Protein AF-A0A847Z6W8-F1 (afdb_monomer_lite)

pLDDT: mean 71.57, std 14.57, range [37.81, 92.75]

Structure (mmCIF, N/CA/C/O backbone):
data_AF-A0A847Z6W8-F1
#
_entry.id   AF-A0A847Z6W8-F1
#
loop_
_atom_site.group_PDB
_atom_site.id
_atom_site.type_symbol
_atom_site.label_atom_id
_atom_site.label_alt_id
_atom_site.label_comp_id
_atom_site.label_asym_id
_atom_site.label_entity_id
_atom_site.label_seq_id
_atom_site.pdbx_PDB_ins_code
_atom_site.Cartn_x
_atom_site.Cartn_y
_atom_site.Cartn_z
_atom_site.occupancy
_atom_site.B_iso_or_equiv
_atom_site.auth_seq_id
_atom_site.auth_comp_id
_atom_site.auth_asym_id
_atom_site.auth_atom_id
_atom_site.pdbx_PDB_model_num
ATOM 1 N N . MET A 1 1 ? -27.405 7.173 53.009 1.00 50.78 1 MET A N 1
ATOM 2 C CA . MET A 1 1 ? -27.674 7.879 51.729 1.00 50.78 1 MET A CA 1
ATOM 3 C C . MET A 1 1 ? -26.577 8.870 51.306 1.00 50.78 1 MET A C 1
ATOM 5 O O . MET A 1 1 ? -26.615 9.283 50.156 1.00 50.78 1 MET A O 1
ATOM 9 N N . HIS A 1 2 ? -25.614 9.258 52.159 1.00 55.72 2 HIS A N 1
ATOM 10 C CA . HIS A 1 2 ? -24.630 10.315 51.853 1.00 55.72 2 HIS A CA 1
ATOM 11 C C . HIS A 1 2 ? -23.379 9.862 51.063 1.00 55.72 2 HIS A C 1
ATOM 13 O O . HIS A 1 2 ? -22.825 10.676 50.332 1.00 55.72 2 HIS A O 1
ATOM 19 N N . ASP A 1 3 ? -22.980 8.585 51.106 1.00 64.94 3 ASP A N 1
ATOM 20 C CA . ASP A 1 3 ? -21.722 8.130 50.470 1.00 64.94 3 ASP A CA 1
ATOM 21 C C . ASP A 1 3 ? -21.818 7.880 48.961 1.00 64.94 3 ASP A C 1
ATOM 23 O O . ASP A 1 3 ? -20.883 8.157 48.213 1.00 64.94 3 ASP A O 1
ATOM 27 N N . ARG A 1 4 ? -22.987 7.449 48.469 1.00 61.91 4 ARG A N 1
ATOM 28 C CA . ARG A 1 4 ? -23.216 7.228 47.028 1.00 61.91 4 ARG A CA 1
ATOM 29 C C . ARG A 1 4 ? -23.147 8.534 46.220 1.00 61.91 4 ARG A C 1
ATOM 31 O O . ARG A 1 4 ? -22.748 8.502 45.066 1.00 61.91 4 ARG A O 1
ATOM 38 N N . LYS A 1 5 ? -23.480 9.671 46.848 1.00 62.28 5 LYS A N 1
ATOM 39 C CA . LYS A 1 5 ? -23.493 11.012 46.229 1.00 62.28 5 LYS A CA 1
ATOM 40 C C . LYS A 1 5 ? -22.083 11.600 46.088 1.00 62.28 5 LYS A C 1
ATOM 42 O O . LYS A 1 5 ? -21.789 12.298 45.124 1.00 62.28 5 LYS A O 1
ATOM 47 N N . LYS A 1 6 ? -21.198 11.299 47.045 1.00 58.34 6 LYS A N 1
ATOM 48 C CA . LYS A 1 6 ? -19.791 11.732 47.026 1.00 58.34 6 LYS A CA 1
ATOM 49 C C . LYS A 1 6 ? -18.989 10.977 45.962 1.00 58.34 6 LYS A C 1
ATOM 51 O O . LYS A 1 6 ? -18.191 11.589 45.258 1.00 58.34 6 LYS A O 1
ATOM 56 N N . LEU A 1 7 ? -19.276 9.683 45.784 1.00 67.44 7 LEU A N 1
ATOM 57 C CA . LEU A 1 7 ? -18.677 8.859 44.730 1.00 67.44 7 LEU A CA 1
ATOM 58 C C . LEU A 1 7 ? -19.049 9.371 43.327 1.00 67.44 7 LEU A C 1
ATOM 60 O O . LEU A 1 7 ? -18.179 9.517 42.474 1.00 67.44 7 LEU A O 1
ATOM 64 N N . THR A 1 8 ? -20.323 9.705 43.095 1.00 69.69 8 THR A N 1
ATOM 65 C CA . THR A 1 8 ? -20.781 10.214 41.791 1.00 69.69 8 THR A CA 1
ATOM 66 C C . THR A 1 8 ? -20.177 11.572 41.447 1.00 69.69 8 THR A C 1
ATOM 68 O O . THR A 1 8 ? -19.795 11.789 40.303 1.00 69.69 8 THR A O 1
ATOM 71 N N . ILE A 1 9 ? -20.024 12.468 42.428 1.00 76.44 9 ILE A N 1
ATOM 72 C CA . ILE A 1 9 ? -19.422 13.792 42.205 1.00 76.44 9 ILE A CA 1
ATOM 73 C C . ILE A 1 9 ? -17.933 13.661 41.865 1.00 76.44 9 ILE A C 1
ATOM 75 O O . ILE A 1 9 ? -17.476 14.317 40.936 1.00 76.44 9 ILE A O 1
ATOM 79 N N . SER A 1 10 ? -17.204 12.766 42.543 1.00 74.38 10 SER A N 1
ATOM 80 C CA . SER A 1 10 ? -15.778 12.529 42.276 1.00 74.38 10 SER A CA 1
ATOM 81 C C . SER A 1 10 ? -15.511 11.900 40.904 1.00 74.38 10 SER A C 1
ATOM 83 O O . SER A 1 10 ? -14.481 12.176 40.296 1.00 74.38 10 SER A O 1
ATOM 85 N N . ILE A 1 11 ? -16.417 11.051 40.410 1.00 77.12 11 ILE A N 1
ATOM 86 C CA . ILE A 1 11 ? -16.307 10.453 39.071 1.00 77.12 11 ILE A CA 1
ATOM 87 C C . ILE A 1 11 ? -16.576 11.511 37.995 1.00 77.12 11 ILE A C 1
ATOM 89 O O . ILE A 1 11 ? -15.855 11.571 37.004 1.00 77.12 11 ILE A O 1
ATOM 93 N N . ILE A 1 12 ? -17.569 12.382 38.206 1.00 79.12 12 ILE A N 1
ATOM 94 C CA . ILE A 1 12 ? -17.904 13.457 37.263 1.00 79.12 12 ILE A CA 1
ATOM 95 C C . ILE A 1 12 ? -16.764 14.474 37.171 1.00 79.12 12 ILE A C 1
ATOM 97 O O . ILE A 1 12 ? -16.387 14.852 36.064 1.00 79.12 12 ILE A O 1
ATOM 101 N N . THR A 1 13 ? -16.161 14.875 38.293 1.00 74.62 13 THR A N 1
ATOM 102 C CA . THR A 1 13 ? -15.002 15.778 38.263 1.00 74.62 13 THR A CA 1
ATOM 103 C C . THR A 1 13 ? -13.772 15.121 37.648 1.00 74.62 13 THR A C 1
ATOM 105 O O . THR A 1 13 ? -13.063 15.781 36.896 1.00 74.62 13 THR A O 1
ATOM 108 N N . PHE A 1 14 ? -13.542 13.827 37.875 1.00 75.69 14 PHE A N 1
ATOM 109 C CA . PHE A 1 14 ? -12.436 13.111 37.237 1.00 75.69 14 PHE A CA 1
ATOM 110 C C . PHE A 1 14 ? -12.616 12.997 35.716 1.00 75.69 14 PHE A C 1
ATOM 112 O O . PHE A 1 14 ? -11.677 13.271 34.977 1.00 75.69 14 PHE A O 1
ATOM 119 N N . ILE A 1 15 ? -13.825 12.679 35.238 1.00 75.38 15 ILE A N 1
ATOM 120 C CA . ILE A 1 15 ? -14.148 12.654 33.802 1.00 75.38 15 ILE A CA 1
ATOM 121 C C . ILE A 1 15 ? -13.971 14.047 33.191 1.00 75.38 15 ILE A C 1
ATOM 123 O O . ILE A 1 15 ? -13.372 14.156 32.128 1.00 75.38 15 ILE A O 1
ATOM 127 N N . PHE A 1 16 ? -14.425 15.104 33.872 1.00 70.25 16 PHE A N 1
ATOM 128 C CA . PHE A 1 16 ? -14.335 16.477 33.369 1.00 70.25 16 PHE A CA 1
ATOM 129 C C . PHE A 1 16 ? -12.882 16.970 33.271 1.00 70.25 16 PHE A C 1
ATOM 131 O O . PHE A 1 16 ? -12.485 17.553 32.262 1.00 70.25 16 PHE A O 1
ATOM 138 N N . VAL A 1 17 ? -12.059 16.675 34.284 1.00 71.12 17 VAL A N 1
ATOM 139 C CA . VAL A 1 17 ? -10.617 16.976 34.287 1.00 71.12 17 VAL A CA 1
ATOM 140 C C . VAL A 1 17 ? -9.886 16.143 33.232 1.00 71.12 17 VAL A C 1
ATOM 142 O O . VAL A 1 17 ? -9.033 16.672 32.525 1.00 71.12 17 VAL A O 1
ATOM 145 N N . PHE A 1 18 ? -10.266 14.875 33.055 1.00 66.00 18 PHE A N 1
ATOM 146 C CA . PHE A 1 18 ? -9.713 14.008 32.017 1.00 66.00 18 PHE A CA 1
ATOM 147 C C . PHE A 1 18 ? -10.044 14.532 30.614 1.00 66.00 18 PHE A C 1
ATOM 149 O O . PHE A 1 18 ? -9.147 14.659 29.789 1.00 66.00 18 PHE A O 1
ATOM 156 N N . THR A 1 19 ? -11.287 14.948 30.356 1.00 67.19 19 THR A N 1
ATOM 157 C CA . THR A 1 19 ? -11.674 15.560 29.073 1.00 67.19 19 THR A CA 1
ATOM 158 C C . THR A 1 19 ? -11.021 16.919 28.830 1.00 67.19 19 THR A C 1
ATOM 160 O O . THR A 1 19 ? -10.745 17.257 27.684 1.00 67.19 19 THR A O 1
ATOM 163 N N . PHE A 1 20 ? -10.745 17.695 29.882 1.00 64.44 20 PHE A N 1
ATOM 164 C CA . PHE A 1 20 ? -10.128 19.018 29.764 1.00 64.44 20 PHE A CA 1
ATOM 165 C C . PHE A 1 20 ? -8.615 18.938 29.510 1.00 64.44 20 PHE A C 1
ATOM 167 O O . PHE A 1 20 ? -8.091 19.683 28.689 1.00 64.44 20 PHE A O 1
ATOM 174 N N . VAL A 1 21 ? -7.919 17.993 30.152 1.00 62.03 21 VAL A N 1
ATOM 175 C CA . VAL A 1 21 ? -6.477 17.761 29.943 1.00 62.03 21 VAL A CA 1
ATOM 176 C C . VAL A 1 21 ? -6.201 17.081 28.595 1.00 62.03 21 VAL A C 1
ATOM 178 O O . VAL A 1 21 ? -5.175 17.354 27.981 1.00 62.03 21 VAL A O 1
ATOM 181 N N . PHE A 1 22 ? -7.120 16.245 28.099 1.00 58.34 22 PHE A N 1
ATOM 182 C CA . PHE A 1 22 ? -6.992 15.577 26.794 1.00 58.34 22 PHE A CA 1
ATOM 183 C C . PHE A 1 22 ? -7.613 16.358 25.619 1.00 58.34 22 PHE A C 1
ATOM 185 O O . PHE A 1 22 ? -7.493 15.939 24.471 1.00 58.34 22 PHE A O 1
ATOM 192 N N . GLY A 1 23 ? -8.290 17.479 25.887 1.00 55.72 23 GLY A N 1
ATOM 193 C CA . GLY A 1 23 ? -9.067 18.235 24.900 1.00 55.72 23 GLY A CA 1
ATOM 194 C C . GLY A 1 23 ? -8.261 19.131 23.951 1.00 55.72 23 GLY A C 1
ATOM 195 O O . GLY A 1 23 ? -8.844 19.680 23.021 1.00 55.72 23 GLY A O 1
ATOM 196 N N . THR A 1 24 ? -6.952 19.307 24.155 1.00 51.47 24 THR A N 1
ATOM 197 C CA . THR A 1 24 ? -6.154 20.331 23.445 1.00 51.47 24 THR A CA 1
ATOM 198 C C . THR A 1 24 ? -5.192 19.801 22.379 1.00 51.47 24 THR A C 1
ATOM 200 O O . THR A 1 24 ? -4.378 20.564 21.869 1.00 51.47 24 THR A O 1
ATOM 203 N N . VAL A 1 25 ? -5.307 18.534 21.969 1.00 54.22 25 VAL A N 1
ATOM 204 C CA . VAL A 1 25 ? -4.541 17.981 20.834 1.00 54.22 25 VAL A CA 1
ATOM 205 C C . VAL A 1 25 ? -5.419 17.096 19.947 1.00 54.22 25 VAL A C 1
ATOM 207 O O . VAL A 1 25 ? -5.223 15.889 19.843 1.00 54.22 25 VAL A O 1
ATOM 210 N N . PHE A 1 26 ? -6.402 17.706 19.284 1.00 51.78 26 PHE A N 1
ATOM 211 C CA . PHE A 1 26 ? -7.081 17.101 18.136 1.00 51.78 26 PHE A CA 1
ATOM 212 C C . PHE A 1 26 ? -6.707 17.885 16.883 1.00 51.78 26 PHE A C 1
ATOM 214 O O . PHE A 1 26 ? -7.378 18.837 16.492 1.00 51.78 26 PHE A O 1
ATOM 221 N N . ASP A 1 27 ? -5.593 17.489 16.277 1.00 47.59 27 ASP A N 1
ATOM 222 C CA . ASP A 1 27 ? -5.256 17.883 14.919 1.00 47.59 27 ASP A CA 1
ATOM 223 C C . ASP A 1 27 ? -6.244 17.171 13.980 1.00 47.59 27 ASP A C 1
ATOM 225 O O . ASP A 1 27 ? -6.172 15.960 13.756 1.00 47.59 27 ASP A O 1
ATOM 229 N N . VAL A 1 28 ? -7.264 17.902 13.519 1.00 45.44 28 VAL A N 1
ATOM 230 C CA . VAL A 1 28 ? -8.212 17.421 12.506 1.00 45.44 28 VAL A CA 1
ATOM 231 C C . VAL A 1 28 ? -7.501 17.459 11.155 1.00 45.44 28 VAL A C 1
ATOM 233 O O . VAL A 1 28 ? -7.740 18.327 10.325 1.00 45.44 28 VAL A O 1
ATOM 236 N N . ASN A 1 29 ? -6.632 16.482 1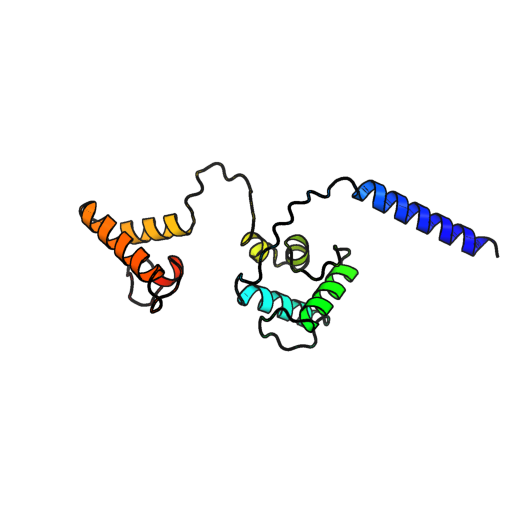0.925 1.00 45.34 29 ASN A N 1
ATOM 237 C CA . ASN A 1 29 ? -6.279 16.033 9.586 1.00 45.34 29 ASN A CA 1
ATOM 238 C C . ASN A 1 29 ? -7.047 14.737 9.327 1.00 45.34 29 ASN A C 1
ATOM 240 O O . ASN A 1 29 ? -6.529 13.623 9.393 1.00 45.34 29 ASN A O 1
ATOM 244 N N . ALA A 1 30 ? -8.349 14.898 9.085 1.00 46.00 30 ALA A N 1
ATOM 245 C CA . ALA A 1 30 ? -9.196 13.839 8.567 1.00 46.00 30 ALA A CA 1
ATOM 246 C C . ALA A 1 30 ? -8.857 13.612 7.087 1.00 46.00 30 ALA A C 1
ATOM 248 O O . ALA A 1 30 ? -9.635 13.955 6.199 1.00 46.00 30 ALA A O 1
ATOM 249 N N . GLU A 1 31 ? -7.703 12.999 6.821 1.00 37.81 31 GLU A N 1
ATOM 250 C CA . GLU A 1 31 ? -7.525 12.256 5.583 1.00 37.81 31 GLU A CA 1
ATOM 251 C C . GLU A 1 31 ? -8.400 11.010 5.715 1.00 37.81 31 GLU A C 1
ATOM 253 O O . GLU A 1 31 ? -8.049 9.994 6.319 1.00 37.81 31 GLU A O 1
ATOM 258 N N . THR A 1 32 ? -9.639 11.137 5.246 1.00 40.75 32 THR A N 1
ATOM 259 C CA . THR A 1 32 ? -10.521 10.001 5.025 1.00 40.75 32 THR A CA 1
ATOM 260 C C . THR A 1 32 ? -9.856 9.113 3.988 1.00 40.75 32 THR A C 1
ATOM 262 O O . THR A 1 32 ? -10.074 9.290 2.791 1.00 40.75 32 THR A O 1
ATOM 265 N N . VAL A 1 33 ? -9.020 8.179 4.441 1.00 38.28 33 VAL A N 1
ATOM 266 C CA . VAL A 1 33 ? -8.453 7.161 3.566 1.00 38.28 3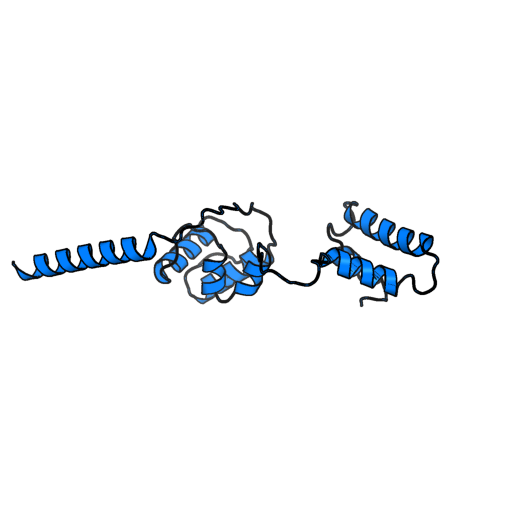3 VAL A CA 1
ATOM 267 C C . VAL A 1 33 ? -9.618 6.317 3.077 1.00 38.28 33 VAL A C 1
ATOM 269 O O . VAL A 1 33 ? -10.265 5.575 3.822 1.00 38.28 33 VAL A O 1
ATOM 272 N N . TYR A 1 34 ? -9.922 6.558 1.809 1.00 38.66 34 TYR A N 1
ATOM 273 C CA . TYR A 1 34 ? -10.903 5.862 1.016 1.00 38.66 34 TYR A CA 1
ATOM 274 C C . TYR A 1 34 ? -10.642 4.354 1.059 1.00 38.66 34 TYR A C 1
ATOM 276 O O . TYR A 1 34 ? -9.506 3.880 1.053 1.00 38.66 34 TYR A O 1
ATOM 284 N N . TYR A 1 35 ? -11.749 3.618 1.087 1.00 46.09 35 TYR A N 1
ATOM 285 C CA . TYR A 1 35 ? -11.876 2.210 0.730 1.00 46.09 35 TYR A CA 1
ATOM 286 C C . TYR A 1 35 ? -10.934 1.868 -0.445 1.00 46.09 35 TYR A C 1
ATOM 288 O O . TYR A 1 35 ? -11.224 2.251 -1.576 1.00 46.09 35 TYR A O 1
ATOM 296 N N . GLY A 1 36 ? -9.798 1.197 -0.208 1.00 52.47 36 GLY A N 1
ATOM 297 C CA . GLY A 1 36 ? -8.904 0.872 -1.331 1.00 52.47 36 GLY A CA 1
ATOM 298 C C . GLY A 1 36 ? -7.448 0.469 -1.080 1.00 52.47 36 GLY A C 1
ATOM 299 O O . GLY A 1 36 ? -6.784 0.149 -2.057 1.00 52.47 36 GLY A O 1
ATOM 300 N N . SER A 1 37 ? -6.933 0.424 0.154 1.00 41.50 37 SER A N 1
ATOM 301 C CA . SER A 1 37 ? -5.536 0.011 0.424 1.00 41.50 37 SER A CA 1
ATOM 302 C C . SER A 1 37 ? -5.466 -1.366 1.111 1.00 41.50 37 SER A C 1
ATOM 304 O O . SER A 1 37 ? -6.381 -1.737 1.847 1.00 41.50 37 SER A O 1
ATOM 306 N N . PRO A 1 38 ? -4.430 -2.175 0.824 1.00 48.31 38 PRO A N 1
ATOM 307 C CA . PRO A 1 38 ? -4.546 -3.537 0.300 1.00 48.31 38 PRO A CA 1
ATOM 308 C C . PRO A 1 38 ? -5.235 -4.529 1.241 1.00 48.31 38 PRO A C 1
ATOM 310 O O . PRO A 1 38 ? -5.041 -4.528 2.455 1.00 48.31 38 PRO A O 1
ATOM 313 N N . SER A 1 39 ? -5.991 -5.450 0.640 1.00 51.00 39 SER A N 1
ATOM 314 C CA . SER A 1 39 ? -6.745 -6.547 1.272 1.00 51.00 39 SER A CA 1
ATOM 315 C C . SER A 1 39 ? -5.956 -7.397 2.287 1.00 51.00 39 SER A C 1
ATOM 317 O O . SER A 1 39 ? -6.554 -8.132 3.073 1.00 51.00 39 SER A O 1
ATOM 319 N N . SER A 1 40 ? -4.626 -7.290 2.324 1.00 56.66 40 SER A N 1
ATOM 320 C CA . SER A 1 40 ? -3.754 -7.892 3.334 1.00 56.66 40 SER A CA 1
ATOM 321 C C . SER A 1 40 ? -3.868 -7.224 4.710 1.00 56.66 40 SER A C 1
ATOM 323 O O . SER A 1 40 ? -3.879 -7.933 5.718 1.00 56.66 40 SER A O 1
ATOM 325 N N . SER A 1 41 ? -4.006 -5.898 4.785 1.00 64.38 41 SER A N 1
ATOM 326 C CA . SER A 1 41 ? -4.079 -5.165 6.056 1.00 64.38 41 SER A CA 1
ATOM 327 C C . SER A 1 41 ? -5.369 -5.480 6.809 1.00 64.38 41 SER A C 1
ATOM 329 O O . SER A 1 41 ? -5.338 -5.796 8.000 1.00 64.38 41 SER A O 1
ATOM 331 N N . VAL A 1 42 ? -6.506 -5.501 6.103 1.00 74.00 42 VAL A N 1
ATOM 332 C CA . VAL A 1 42 ? -7.809 -5.852 6.696 1.00 74.00 42 VAL A CA 1
ATOM 333 C C . VAL A 1 42 ? -7.823 -7.305 7.171 1.00 74.00 42 VAL A C 1
ATOM 335 O O . VAL A 1 42 ? -8.304 -7.578 8.270 1.00 74.00 42 VAL A O 1
ATOM 338 N N . LYS A 1 43 ? -7.230 -8.235 6.407 1.00 74.06 43 LYS A N 1
ATOM 339 C CA . LYS A 1 43 ? -7.094 -9.639 6.834 1.00 74.06 43 LYS A CA 1
ATOM 340 C C . LYS A 1 43 ? -6.288 -9.766 8.122 1.00 74.06 43 LYS A C 1
ATOM 342 O O . LYS A 1 43 ? -6.694 -10.497 9.020 1.00 74.06 43 LYS A O 1
ATOM 347 N N . GLN A 1 44 ? -5.181 -9.037 8.246 1.00 73.31 44 GLN A N 1
ATOM 348 C CA . GLN A 1 44 ? -4.356 -9.064 9.457 1.00 73.31 44 GLN A CA 1
ATOM 349 C C . GLN A 1 44 ? -5.100 -8.509 10.672 1.00 73.31 44 GLN A C 1
ATOM 351 O O . GLN A 1 44 ? -5.066 -9.116 11.744 1.00 73.31 44 GLN A O 1
ATOM 356 N N . VAL A 1 45 ? -5.838 -7.412 10.496 1.00 76.00 45 VAL A N 1
ATOM 357 C CA . VAL A 1 45 ? -6.705 -6.854 11.540 1.00 76.00 45 VAL A CA 1
ATOM 358 C C . VAL A 1 45 ? -7.779 -7.859 11.959 1.00 76.00 45 VAL A C 1
ATOM 360 O O . VAL A 1 45 ? -7.912 -8.163 13.143 1.00 76.00 45 VAL A O 1
ATOM 363 N N . GLN A 1 46 ? -8.520 -8.420 11.003 1.00 83.38 46 GLN A N 1
ATOM 364 C CA . GLN A 1 46 ? -9.564 -9.412 11.269 1.00 83.38 46 GLN A CA 1
ATOM 365 C C . GLN A 1 46 ? -9.003 -10.656 11.974 1.00 83.38 46 GLN A C 1
ATOM 367 O O . GLN A 1 46 ? -9.610 -11.140 12.931 1.00 83.38 46 GLN A O 1
ATOM 372 N N . GLN A 1 47 ? -7.836 -11.151 11.552 1.00 82.06 47 GLN A N 1
ATOM 373 C CA . GLN A 1 47 ? -7.161 -12.285 12.185 1.00 82.06 47 GLN A CA 1
ATOM 374 C C . GLN A 1 47 ? -6.794 -11.975 13.640 1.00 82.06 47 GLN A C 1
ATOM 376 O O . GLN A 1 47 ? -6.997 -12.804 14.527 1.00 82.06 47 GLN A O 1
ATOM 381 N N . LYS A 1 48 ? -6.296 -10.768 13.909 1.00 80.94 48 LYS A N 1
ATOM 382 C CA . LYS A 1 48 ? -5.885 -10.357 15.254 1.00 80.94 48 LYS A CA 1
ATOM 383 C C . LYS A 1 48 ? -7.081 -10.144 16.180 1.00 80.94 48 LYS A C 1
ATOM 385 O O . LYS A 1 48 ? -7.097 -10.657 17.296 1.00 80.94 48 LYS A O 1
ATOM 390 N N . LEU A 1 49 ? -8.136 -9.505 15.675 1.00 81.88 49 LEU A N 1
ATOM 391 C CA . LEU A 1 49 ? -9.413 -9.377 16.378 1.00 81.88 49 LEU A CA 1
ATOM 392 C C . LEU A 1 49 ? -10.050 -10.742 16.664 1.00 81.88 49 LEU A C 1
ATOM 394 O O . LEU A 1 49 ? -10.670 -10.911 17.713 1.00 81.88 49 LEU A O 1
ATOM 398 N N . LYS A 1 50 ? -9.882 -11.720 15.768 1.00 83.44 50 LYS A N 1
ATOM 399 C CA . LYS A 1 50 ? -10.349 -13.096 15.972 1.00 83.44 50 LYS A CA 1
ATOM 400 C C . LYS A 1 50 ? -9.558 -13.805 17.066 1.00 83.44 50 LYS A C 1
ATOM 402 O O . LYS A 1 50 ? -10.165 -14.384 17.960 1.00 83.44 50 LYS A O 1
ATOM 407 N N . ASN A 1 51 ? -8.230 -13.689 17.050 1.00 82.94 51 ASN A N 1
ATOM 408 C CA . ASN A 1 51 ? -7.362 -14.264 18.083 1.00 82.94 51 ASN A CA 1
ATOM 409 C C . ASN A 1 51 ? -7.668 -13.708 19.482 1.00 82.94 51 ASN A C 1
ATOM 411 O O . ASN A 1 51 ? -7.539 -14.420 20.472 1.00 82.94 51 ASN A O 1
ATOM 415 N N . TRP A 1 52 ? -8.101 -12.450 19.572 1.00 80.12 52 TRP A N 1
ATOM 416 C CA . TRP A 1 52 ? -8.510 -11.832 20.835 1.00 80.12 52 TRP A CA 1
ATOM 417 C C . TRP A 1 52 ? -9.992 -12.002 21.181 1.00 80.12 52 TRP A C 1
ATOM 419 O O . TRP A 1 52 ? -10.449 -11.468 22.190 1.00 80.12 52 TRP A O 1
ATOM 429 N N . GLY A 1 53 ? -10.749 -12.727 20.357 1.00 81.19 53 GLY A N 1
ATOM 430 C CA . GLY A 1 53 ? -12.155 -13.035 20.612 1.00 81.19 53 GLY A CA 1
ATOM 431 C C . GLY A 1 53 ? -13.143 -11.901 20.319 1.00 81.19 53 GLY A C 1
ATOM 432 O O . GLY A 1 53 ? -14.317 -12.037 20.649 1.00 81.19 53 GLY A O 1
ATOM 433 N N . TYR A 1 54 ? -12.723 -10.801 19.684 1.00 78.81 54 TYR A N 1
ATOM 434 C CA . TYR A 1 54 ? -13.634 -9.720 19.270 1.00 78.81 54 TYR A CA 1
ATOM 435 C C . TYR A 1 54 ? -14.342 -10.008 17.946 1.00 78.81 54 TYR A C 1
ATOM 437 O O . TYR A 1 54 ? -15.422 -9.472 17.701 1.00 78.81 54 TYR A O 1
ATOM 445 N N . TYR A 1 55 ? -13.742 -10.828 17.078 1.00 81.00 55 TYR A N 1
ATOM 446 C CA . TYR A 1 55 ? -14.268 -11.114 15.746 1.00 81.00 55 TYR A CA 1
ATOM 447 C C . TYR A 1 55 ? -14.658 -12.586 15.593 1.00 81.00 55 TYR A C 1
ATOM 449 O O . TYR A 1 55 ? -13.825 -13.480 15.703 1.00 81.00 55 TYR A O 1
ATOM 457 N N . THR A 1 56 ? -15.933 -12.834 15.293 1.00 80.06 56 THR A N 1
ATOM 458 C CA . THR A 1 56 ? -16.499 -14.181 15.083 1.00 80.06 56 THR A CA 1
ATOM 459 C C . THR A 1 56 ? -16.740 -14.511 13.608 1.00 80.06 56 THR A C 1
ATOM 461 O O . THR A 1 56 ? -17.230 -15.590 13.286 1.00 80.06 56 THR A O 1
ATOM 464 N N . GLY A 1 57 ? -16.413 -13.588 12.699 1.00 77.00 57 GLY A N 1
ATOM 465 C CA . GLY A 1 57 ? -16.596 -13.765 11.262 1.00 77.00 57 GLY A CA 1
ATOM 466 C C . GLY A 1 57 ? -15.449 -14.505 10.565 1.00 77.00 57 GLY A C 1
ATOM 467 O O . GLY A 1 57 ? -14.456 -14.930 11.173 1.00 77.00 57 GLY A O 1
ATOM 468 N N . ASN A 1 58 ? -15.589 -14.632 9.247 1.00 77.06 58 ASN A N 1
ATOM 469 C CA . ASN A 1 58 ? -14.532 -15.134 8.376 1.00 77.06 58 ASN A CA 1
ATOM 470 C C . ASN A 1 58 ? -13.521 -14.017 8.096 1.00 77.06 58 ASN A C 1
ATOM 472 O O . ASN A 1 58 ? -13.893 -12.851 7.985 1.00 77.06 58 ASN A O 1
ATOM 476 N N . VAL A 1 59 ? -12.239 -14.377 8.014 1.00 76.88 59 VAL A N 1
ATOM 477 C CA . VAL A 1 59 ? -11.151 -13.455 7.659 1.00 76.88 59 VAL A CA 1
ATOM 478 C C . VAL A 1 59 ? -11.086 -13.389 6.135 1.00 76.88 59 VAL A C 1
ATOM 480 O O . VAL A 1 59 ? -10.316 -14.098 5.492 1.00 76.88 59 VAL A O 1
ATOM 483 N N . ASP A 1 60 ? -11.991 -12.617 5.550 1.00 70.69 60 ASP A N 1
ATOM 484 C CA . ASP A 1 60 ? -12.147 -12.451 4.103 1.00 70.69 60 ASP A CA 1
ATOM 485 C C . ASP A 1 60 ? -11.368 -11.241 3.561 1.00 70.69 60 ASP A C 1
ATOM 487 O O . ASP A 1 60 ? -11.101 -11.158 2.362 1.00 70.69 60 ASP A O 1
ATOM 491 N N . GLY A 1 61 ? -10.921 -10.341 4.442 1.00 69.19 61 GLY A N 1
ATOM 492 C CA . GLY A 1 61 ? -10.300 -9.072 4.071 1.00 69.19 61 GLY A CA 1
ATOM 493 C C . GLY A 1 61 ? -11.297 -7.991 3.676 1.00 69.19 61 GLY A C 1
ATOM 494 O O . GLY A 1 61 ? -10.875 -6.957 3.163 1.00 69.19 61 GLY A O 1
ATOM 495 N N . SER A 1 62 ? -12.591 -8.213 3.910 1.00 72.06 62 SER A N 1
ATOM 496 C CA . SER A 1 62 ? -13.652 -7.246 3.653 1.00 72.06 62 SER A CA 1
ATOM 497 C C . SER A 1 62 ? -14.040 -6.522 4.937 1.00 72.06 62 SER A C 1
ATOM 499 O O . SER A 1 62 ? -14.369 -7.135 5.955 1.00 72.06 62 SER A O 1
ATOM 501 N N . PHE A 1 63 ? -14.023 -5.191 4.908 1.00 70.25 63 PHE A N 1
ATOM 502 C CA . PHE A 1 63 ? -14.398 -4.390 6.069 1.00 70.25 63 PHE A CA 1
ATOM 503 C C . PHE A 1 63 ? -15.925 -4.247 6.171 1.00 70.25 63 PHE A C 1
ATOM 505 O O . PHE A 1 63 ? -16.504 -3.219 5.825 1.00 70.25 63 PHE A O 1
ATOM 512 N N . GLY A 1 64 ? -16.590 -5.311 6.624 1.00 76.75 64 GLY A N 1
ATOM 513 C CA . GLY A 1 64 ? -18.039 -5.330 6.839 1.00 76.75 64 GLY A CA 1
ATOM 514 C C . GLY A 1 64 ? -18.465 -4.913 8.252 1.00 76.75 64 GLY A C 1
ATOM 515 O O . GLY A 1 64 ? -17.647 -4.770 9.161 1.00 76.75 64 GLY A O 1
ATOM 516 N N . VAL A 1 65 ? -19.783 -4.842 8.477 1.00 80.12 65 VAL A N 1
ATOM 517 C CA . VAL A 1 65 ? -20.409 -4.473 9.770 1.00 80.12 65 VAL A CA 1
ATOM 518 C C . VAL A 1 65 ? -19.898 -5.324 10.942 1.00 80.12 65 VAL A C 1
ATOM 520 O O . VAL A 1 65 ? -19.728 -4.840 12.061 1.00 80.12 65 VAL A O 1
ATOM 523 N N . LYS A 1 66 ? -19.614 -6.612 10.702 1.00 78.38 66 LYS A N 1
ATOM 524 C CA . LYS A 1 66 ? -19.058 -7.515 11.725 1.00 78.38 66 LYS A CA 1
ATOM 525 C C . LYS A 1 66 ? -17.634 -7.119 12.128 1.00 78.38 66 LYS A C 1
ATOM 527 O O . LYS A 1 66 ? -17.301 -7.185 13.309 1.00 78.38 66 LYS A O 1
ATOM 532 N N . THR A 1 67 ? -16.805 -6.721 11.163 1.00 80.25 67 THR A N 1
ATOM 533 C CA . THR A 1 67 ? -15.427 -6.274 11.402 1.00 80.25 67 THR A CA 1
ATOM 534 C C . THR A 1 67 ? -15.429 -4.919 12.089 1.00 80.25 67 THR A C 1
ATOM 536 O O . THR A 1 67 ? -14.754 -4.763 13.100 1.00 80.25 67 THR A O 1
ATOM 539 N N . GLU A 1 68 ? -16.267 -3.988 11.635 1.00 80.31 68 GLU A N 1
ATOM 540 C CA . GLU A 1 68 ? -16.445 -2.685 12.279 1.00 80.31 68 GLU A CA 1
ATOM 541 C C . GLU A 1 68 ? -16.854 -2.833 13.753 1.00 80.31 68 GLU A C 1
ATOM 543 O O . GLU A 1 68 ? -16.240 -2.233 14.633 1.00 80.31 68 GLU A O 1
ATOM 548 N N . LYS A 1 69 ? -17.840 -3.688 14.059 1.00 83.25 69 LYS A N 1
ATOM 549 C CA . LYS A 1 69 ? -18.270 -3.939 15.444 1.00 83.25 69 LYS A CA 1
ATOM 550 C C . LYS A 1 69 ? -17.135 -4.500 16.308 1.00 83.25 69 LYS A C 1
ATOM 552 O O . LYS A 1 69 ? -16.996 -4.102 17.464 1.00 83.25 69 LYS A O 1
ATOM 557 N N . ALA A 1 70 ? -16.318 -5.395 15.752 1.00 81.75 70 ALA A N 1
ATOM 558 C CA . ALA A 1 70 ? -15.151 -5.944 16.437 1.00 81.75 70 ALA A CA 1
ATOM 559 C C . ALA A 1 70 ? -14.074 -4.873 16.686 1.00 81.75 70 ALA A C 1
ATOM 561 O O . ALA A 1 70 ? -13.513 -4.815 17.779 1.00 81.75 70 ALA A O 1
ATOM 562 N N . VAL A 1 71 ? -13.836 -3.990 15.711 1.00 81.25 71 VAL A N 1
ATOM 563 C CA . VAL A 1 71 ? -12.912 -2.852 15.839 1.00 81.25 71 VAL A CA 1
ATOM 564 C C . VAL A 1 71 ? -13.405 -1.875 16.901 1.00 81.25 71 VAL A C 1
ATOM 566 O O . VAL A 1 71 ? -12.633 -1.512 17.780 1.00 81.25 71 VAL A O 1
ATOM 569 N N . ARG A 1 72 ? -14.696 -1.525 16.907 1.00 80.25 72 ARG A N 1
ATOM 570 C CA . ARG A 1 72 ? -15.296 -0.665 17.941 1.00 80.25 72 ARG A CA 1
ATOM 571 C C . ARG A 1 72 ? -15.157 -1.266 19.338 1.00 80.25 72 ARG A C 1
ATOM 573 O O . ARG A 1 72 ? -14.819 -0.556 20.279 1.00 80.25 72 ARG A O 1
ATOM 580 N N . ALA A 1 73 ? -15.388 -2.572 19.483 1.00 80.88 73 ALA A N 1
ATOM 581 C CA . ALA A 1 73 ? -15.216 -3.264 20.760 1.00 80.88 73 ALA A CA 1
ATOM 582 C C . ALA A 1 73 ? -13.751 -3.253 21.226 1.00 80.88 73 ALA A C 1
ATOM 584 O O . ALA A 1 73 ? -13.475 -3.018 22.404 1.00 80.88 73 ALA A O 1
ATOM 585 N N . PHE A 1 74 ? -12.813 -3.457 20.299 1.00 81.50 74 PHE A N 1
ATOM 586 C CA . PHE A 1 74 ? -11.385 -3.342 20.573 1.00 81.50 74 PHE A CA 1
ATOM 587 C C . PHE A 1 74 ? -11.006 -1.915 20.988 1.00 81.50 74 PHE A C 1
ATOM 589 O O . PHE A 1 74 ? -10.356 -1.735 22.017 1.00 81.50 74 PHE A O 1
ATOM 596 N N . GLN A 1 75 ? -11.452 -0.904 20.243 1.00 82.94 75 GLN A N 1
ATOM 597 C CA . GLN A 1 75 ? -11.197 0.505 20.540 1.00 82.94 75 GLN A CA 1
ATOM 598 C C . GLN A 1 75 ? -11.736 0.894 21.918 1.00 82.94 75 GLN A C 1
ATOM 600 O O . GLN A 1 75 ? -10.993 1.435 22.732 1.00 82.94 75 GLN A O 1
ATOM 605 N N . ALA A 1 76 ? -12.983 0.521 22.224 1.00 80.06 76 ALA A N 1
ATOM 606 C CA . ALA A 1 76 ? -13.619 0.812 23.506 1.00 80.06 76 ALA A CA 1
ATOM 607 C C . ALA A 1 76 ? -12.867 0.190 24.691 1.00 80.06 76 ALA A C 1
ATOM 609 O O . ALA A 1 76 ? -12.738 0.816 25.741 1.00 80.06 76 ALA A O 1
ATOM 610 N N . LYS A 1 77 ? -12.339 -1.030 24.531 1.00 77.25 77 LYS A N 1
ATOM 611 C CA . LYS A 1 77 ? -11.604 -1.710 25.605 1.00 77.25 77 LYS A CA 1
ATOM 612 C C . LYS A 1 77 ? -10.181 -1.180 25.794 1.00 77.25 77 LYS A C 1
ATOM 614 O O . LYS A 1 77 ? -9.670 -1.222 26.907 1.00 77.25 77 LYS A O 1
ATOM 619 N N . ASN A 1 78 ? -9.550 -0.695 24.727 1.00 73.19 78 ASN A N 1
ATOM 620 C CA . ASN A 1 78 ? -8.184 -0.163 24.767 1.00 73.19 78 ASN A CA 1
ATOM 621 C C . ASN A 1 78 ? -8.137 1.360 24.984 1.00 73.19 78 ASN A C 1
ATOM 623 O O . ASN A 1 78 ? -7.066 1.949 24.886 1.00 73.19 78 ASN A O 1
ATOM 627 N N . GLY A 1 79 ? -9.275 2.002 25.277 1.00 73.44 79 GLY A N 1
ATOM 628 C CA . GLY A 1 79 ? -9.340 3.444 25.534 1.00 73.44 79 GLY A CA 1
ATOM 629 C C . GLY A 1 79 ? -9.054 4.309 24.303 1.00 73.44 79 GLY A C 1
ATOM 630 O O . GLY A 1 79 ? -8.589 5.436 24.445 1.00 73.44 79 GLY A O 1
ATOM 631 N N . LEU A 1 80 ? -9.304 3.782 23.102 1.00 76.31 80 LEU A N 1
ATOM 632 C CA . LEU A 1 80 ? -9.123 4.485 21.831 1.00 76.31 80 LEU A CA 1
ATOM 633 C C . LEU A 1 80 ? -10.427 5.161 21.389 1.00 76.31 80 LEU A C 1
ATOM 635 O O . LEU A 1 80 ? -11.517 4.795 21.834 1.00 76.31 80 LEU A O 1
ATOM 639 N N . ALA A 1 81 ? -10.325 6.105 20.451 1.00 71.44 81 ALA A N 1
ATOM 640 C CA . ALA A 1 81 ? -11.491 6.688 19.793 1.00 71.44 81 ALA A CA 1
ATOM 641 C C . ALA A 1 81 ? -12.326 5.586 19.109 1.00 71.44 81 ALA A C 1
ATOM 643 O O . ALA A 1 81 ? -11.827 4.851 18.261 1.00 71.44 81 ALA A O 1
ATOM 644 N N . VAL A 1 82 ? -13.601 5.456 19.496 1.00 76.00 82 VAL A N 1
ATOM 645 C CA . VAL A 1 82 ? -14.512 4.395 19.019 1.00 76.00 82 VAL A CA 1
ATOM 646 C C . VAL A 1 82 ? -15.185 4.815 17.709 1.00 76.00 82 VAL A C 1
ATOM 648 O O . VAL A 1 82 ? -16.407 4.962 17.618 1.00 76.00 82 VAL A O 1
ATOM 651 N N . ASP A 1 83 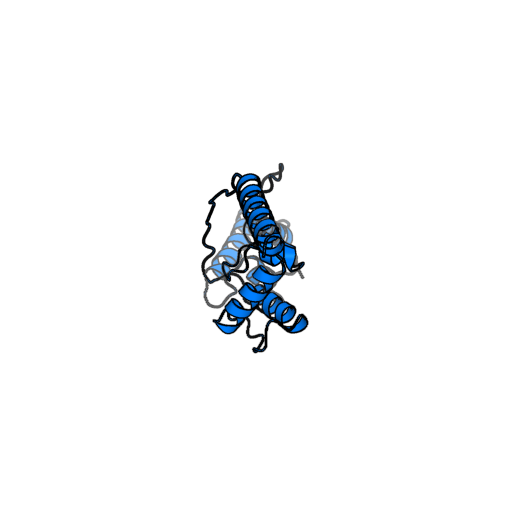? -14.379 5.051 16.683 1.00 69.50 83 ASP A N 1
ATOM 652 C CA . ASP A 1 83 ? -14.841 5.463 15.355 1.00 69.50 83 ASP A CA 1
ATOM 653 C C . ASP A 1 83 ? -15.173 4.271 14.438 1.00 69.50 83 ASP A C 1
ATOM 655 O O . ASP A 1 83 ? -15.837 4.447 13.415 1.00 69.50 83 ASP A O 1
ATOM 659 N N . GLY A 1 84 ? -14.769 3.055 14.824 1.00 66.31 84 GLY A N 1
ATOM 660 C CA . GLY A 1 84 ? -14.926 1.841 14.027 1.00 66.31 84 GLY A CA 1
ATOM 661 C C . GLY A 1 84 ? -13.993 1.769 12.821 1.00 66.31 84 GLY A C 1
ATOM 662 O O . GLY A 1 84 ? -14.185 0.905 11.969 1.00 66.31 84 GLY A O 1
ATOM 663 N N . LYS A 1 85 ? -12.985 2.643 12.741 1.00 71.62 85 LYS A N 1
ATOM 664 C CA . LYS A 1 85 ? -12.010 2.697 11.650 1.00 71.62 85 LYS A CA 1
ATOM 665 C C . LYS A 1 85 ? -10.647 2.219 12.133 1.00 71.62 85 LYS A C 1
ATOM 667 O O . LYS A 1 85 ? -10.175 2.558 13.213 1.00 71.62 85 LYS A O 1
ATOM 672 N N . CYS A 1 86 ? -9.948 1.460 11.298 1.00 66.75 86 CYS A N 1
ATOM 673 C CA . CYS A 1 86 ? -8.578 1.042 11.590 1.00 66.75 86 CYS A CA 1
ATOM 674 C C . CYS A 1 86 ? -7.571 2.127 11.200 1.00 66.75 86 CYS A C 1
ATOM 676 O O . CYS A 1 86 ? -6.771 1.935 10.290 1.00 66.75 86 CYS A O 1
ATOM 678 N N . GLY A 1 87 ? -7.631 3.272 11.882 1.00 65.94 87 GLY A N 1
ATOM 679 C CA . GLY A 1 87 ? -6.626 4.328 11.753 1.00 65.94 87 GLY A CA 1
ATOM 680 C C . GLY A 1 87 ? -5.294 3.964 12.422 1.00 65.94 87 GLY A C 1
ATOM 681 O O . GLY A 1 87 ? -5.186 2.942 13.108 1.00 65.94 87 GLY A O 1
ATOM 682 N N . LYS A 1 88 ? -4.293 4.843 12.275 1.00 66.38 88 LYS A N 1
ATOM 683 C CA . LYS A 1 88 ? -2.923 4.669 12.796 1.00 66.38 88 LYS A CA 1
ATOM 684 C C . LYS A 1 88 ? -2.881 4.261 14.267 1.00 66.38 88 LYS A C 1
ATOM 686 O O . LYS A 1 88 ? -2.314 3.225 14.586 1.00 66.38 88 LYS A O 1
ATOM 691 N N . GLN A 1 89 ? -3.586 4.986 15.135 1.00 62.81 89 GLN A N 1
ATOM 692 C CA . GLN A 1 89 ? -3.647 4.688 16.574 1.00 62.81 89 GLN A CA 1
ATOM 693 C C . GLN A 1 89 ? -4.229 3.298 16.873 1.00 62.81 89 GLN A C 1
ATOM 695 O O . GLN A 1 89 ? -3.759 2.590 17.761 1.00 62.81 89 GLN A O 1
ATOM 700 N N . THR A 1 90 ? -5.241 2.876 16.109 1.00 72.00 90 THR A N 1
ATOM 701 C CA . THR A 1 90 ? -5.867 1.561 16.295 1.00 72.00 90 THR A CA 1
ATOM 702 C C . THR A 1 90 ? -4.941 0.446 15.808 1.00 72.00 90 THR A C 1
ATOM 704 O O . THR A 1 90 ? -4.819 -0.584 16.467 1.00 72.00 90 THR A O 1
ATOM 707 N N . LEU A 1 91 ? -4.247 0.646 14.688 1.00 71.12 91 LEU A N 1
ATOM 708 C CA . LEU A 1 91 ? -3.257 -0.299 14.168 1.00 71.12 91 LEU A CA 1
ATOM 709 C C . LEU A 1 91 ? -2.021 -0.398 15.075 1.00 71.12 91 LEU A C 1
ATOM 711 O O . LEU A 1 91 ? -1.542 -1.502 15.323 1.00 71.12 91 LEU A O 1
ATOM 715 N N . GLU A 1 92 ? -1.542 0.713 15.630 1.00 73.19 92 GLU A N 1
ATOM 716 C CA . GLU A 1 92 ? -0.447 0.750 16.609 1.00 73.19 92 GLU A CA 1
ATOM 717 C C . GLU A 1 92 ? -0.801 0.011 17.896 1.00 73.19 92 GLU A C 1
ATOM 719 O O . GLU A 1 92 ? -0.036 -0.850 18.332 1.00 73.19 92 GLU A O 1
ATOM 724 N N . ALA A 1 93 ? -1.989 0.259 18.454 1.00 69.38 93 ALA A N 1
ATOM 725 C CA . ALA A 1 93 ? -2.492 -0.493 19.602 1.00 69.38 93 ALA A CA 1
ATOM 726 C C . ALA A 1 93 ? -2.637 -1.988 19.286 1.00 69.38 93 ALA A C 1
ATOM 728 O O . ALA A 1 93 ? -2.496 -2.841 20.162 1.00 69.38 93 ALA A O 1
ATOM 729 N N . MET A 1 94 ? -2.878 -2.321 18.015 1.00 69.69 94 MET A N 1
ATOM 730 C CA . MET A 1 94 ? -2.872 -3.698 17.553 1.00 69.69 94 MET A CA 1
ATOM 731 C C . MET A 1 94 ? -1.472 -4.271 17.308 1.00 69.69 94 MET A C 1
ATOM 733 O O . MET A 1 94 ? -1.369 -5.433 16.928 1.00 69.69 94 MET A O 1
ATOM 737 N N . GLY A 1 95 ? -0.386 -3.519 17.487 1.00 68.69 95 GLY A N 1
ATOM 738 C CA . GLY A 1 95 ? 0.969 -3.946 17.119 1.00 68.69 95 GLY A CA 1
ATOM 739 C C . GLY A 1 95 ? 1.137 -4.175 15.612 1.00 68.69 95 GLY A C 1
ATOM 740 O O . GLY A 1 95 ? 1.960 -4.984 15.198 1.00 68.69 95 GLY A O 1
ATOM 741 N N . LEU A 1 96 ? 0.300 -3.523 14.804 1.00 65.56 96 LEU A N 1
ATOM 742 C CA . LEU A 1 96 ? 0.307 -3.499 13.340 1.00 65.56 96 LEU A CA 1
ATOM 743 C C . LEU A 1 96 ? 0.771 -2.122 12.826 1.00 65.56 96 LEU A C 1
ATOM 745 O O . LEU A 1 96 ? 0.421 -1.722 11.721 1.00 65.56 96 LEU A O 1
ATOM 749 N N . GLY A 1 97 ? 1.547 -1.379 13.624 1.00 55.84 97 GLY A N 1
ATOM 750 C CA . GLY A 1 97 ? 1.986 -0.014 13.305 1.00 55.84 97 GLY A CA 1
ATOM 751 C C . GLY A 1 97 ? 2.727 0.109 11.968 1.00 55.84 97 GLY A C 1
ATOM 752 O O . GLY A 1 97 ? 2.557 1.102 11.274 1.00 55.84 97 GLY A O 1
ATOM 753 N N . SER A 1 98 ? 3.439 -0.934 11.526 1.00 53.56 98 SER A N 1
ATOM 754 C CA . SER A 1 98 ? 4.094 -0.964 10.207 1.00 53.56 98 SER A CA 1
ATOM 755 C C . SER A 1 98 ? 3.119 -0.989 9.024 1.00 53.56 98 SER A C 1
ATOM 757 O O . SER A 1 98 ? 3.481 -0.570 7.929 1.00 53.56 98 SER A O 1
ATOM 759 N N . LEU A 1 99 ? 1.873 -1.433 9.229 1.00 54.09 99 LEU A N 1
ATOM 760 C CA . LEU A 1 99 ? 0.800 -1.339 8.231 1.00 54.09 99 LEU A CA 1
ATOM 761 C C . LEU A 1 99 ? 0.145 0.045 8.230 1.00 54.09 99 LEU A C 1
ATOM 763 O O . LEU A 1 99 ? -0.392 0.456 7.206 1.00 54.09 99 LEU A O 1
ATOM 767 N N . ALA A 1 100 ? 0.214 0.773 9.351 1.00 52.66 100 ALA A N 1
ATOM 768 C CA . ALA A 1 100 ? -0.207 2.169 9.429 1.00 52.66 100 ALA A CA 1
ATOM 769 C C . ALA A 1 100 ? 0.802 3.120 8.769 1.00 52.66 100 ALA A C 1
ATOM 771 O O . ALA A 1 100 ? 0.401 4.110 8.170 1.00 52.66 100 ALA A O 1
ATOM 772 N N . SER A 1 101 ? 2.096 2.784 8.796 1.00 47.97 101 SER A N 1
ATOM 773 C CA . SER A 1 101 ? 3.152 3.523 8.084 1.00 47.97 101 SER A CA 1
ATOM 774 C C . SER A 1 101 ? 3.056 3.433 6.553 1.00 47.97 101 SER A C 1
ATOM 776 O O . SER A 1 101 ? 3.782 4.132 5.856 1.00 47.97 101 SER A O 1
ATOM 778 N N . SER A 1 102 ? 2.148 2.613 6.009 1.00 53.94 102 SER A N 1
ATOM 779 C CA . SER A 1 102 ? 1.827 2.595 4.575 1.00 53.94 102 SER A CA 1
ATOM 780 C C . SER A 1 102 ? 0.849 3.709 4.160 1.00 53.94 102 SER A C 1
ATOM 782 O O . SER A 1 102 ? 0.563 3.838 2.970 1.00 53.94 102 SER A O 1
ATOM 784 N N . GLY A 1 103 ? 0.319 4.494 5.103 1.00 51.34 103 GLY A N 1
ATOM 785 C CA . GLY A 1 103 ? -0.610 5.592 4.837 1.00 51.34 103 GLY A CA 1
ATOM 786 C C . GLY A 1 103 ? -0.331 6.778 5.750 1.00 51.34 103 GLY A C 1
ATOM 787 O O . GLY A 1 103 ? -1.041 6.979 6.729 1.00 51.34 103 GLY A O 1
ATOM 788 N N . GLY A 1 104 ? 0.717 7.536 5.424 1.00 50.91 104 GLY A N 1
ATOM 789 C CA . GLY A 1 104 ? 1.018 8.816 6.063 1.00 50.91 104 GLY A CA 1
ATOM 790 C C . GLY A 1 104 ? 2.029 8.723 7.202 1.00 50.91 104 GLY A C 1
ATOM 791 O O . GLY A 1 104 ? 1.668 8.801 8.372 1.00 50.91 104 GLY A O 1
ATOM 792 N N . ASP A 1 105 ? 3.313 8.644 6.852 1.00 48.09 105 ASP A N 1
ATOM 793 C CA . ASP A 1 105 ? 4.375 9.123 7.734 1.00 48.09 105 ASP A CA 1
ATOM 794 C C . ASP A 1 105 ? 5.086 10.284 7.028 1.00 48.09 105 ASP A C 1
ATOM 796 O O . ASP A 1 105 ? 6.035 10.118 6.266 1.00 48.09 105 ASP A O 1
ATOM 800 N N . GLY A 1 106 ? 4.588 11.496 7.289 1.00 47.53 106 GLY A N 1
ATOM 801 C CA . GLY A 1 106 ? 5.291 12.761 7.065 1.00 47.53 106 GLY A CA 1
ATOM 802 C C . GLY A 1 106 ? 6.439 12.957 8.061 1.00 47.53 106 GLY A C 1
ATOM 803 O O . GLY A 1 106 ? 6.686 14.072 8.522 1.00 47.53 106 GLY A O 1
ATOM 804 N N . GLY A 1 107 ? 7.131 11.873 8.419 1.00 43.12 107 GLY A N 1
ATOM 805 C CA . GLY A 1 107 ? 8.385 11.906 9.147 1.00 43.12 107 GLY A CA 1
ATOM 806 C C . GLY A 1 107 ? 9.439 12.502 8.228 1.00 43.12 107 GLY A C 1
ATOM 807 O O . GLY A 1 107 ? 9.847 11.885 7.246 1.00 43.12 107 GLY A O 1
ATOM 808 N N . LYS A 1 108 ? 9.835 13.741 8.524 1.00 53.38 108 LYS A N 1
ATOM 809 C CA . LYS A 1 108 ? 10.877 14.521 7.851 1.00 53.38 108 LYS A CA 1
ATOM 810 C C . LYS A 1 108 ? 12.158 13.687 7.672 1.00 53.38 108 LYS A C 1
ATOM 812 O O . LYS A 1 108 ? 13.059 13.735 8.502 1.00 53.38 108 LYS A O 1
ATOM 817 N N . SER A 1 109 ? 12.250 12.959 6.564 1.00 49.56 109 SER A N 1
ATOM 818 C CA . SER A 1 109 ? 13.483 12.328 6.108 1.00 49.56 109 SER A CA 1
ATOM 819 C C . SER A 1 109 ? 14.265 13.378 5.331 1.00 49.56 109 SER A C 1
ATOM 821 O O . SER A 1 109 ? 13.985 13.696 4.175 1.00 49.56 109 SER A O 1
ATOM 823 N N . THR A 1 110 ? 15.200 14.012 6.030 1.00 53.19 110 THR A N 1
ATOM 824 C CA . THR A 1 110 ? 16.227 14.875 5.447 1.00 53.19 110 THR A CA 1
ATOM 825 C C . THR A 1 110 ? 17.143 14.004 4.587 1.00 53.19 110 THR A C 1
ATOM 827 O O . THR A 1 110 ? 18.064 13.368 5.085 1.00 53.19 110 THR A O 1
ATOM 830 N N . GLY A 1 111 ? 16.828 13.948 3.296 1.00 50.47 111 GLY A N 1
ATOM 831 C CA . GLY A 1 111 ? 17.492 13.144 2.271 1.00 50.47 111 GLY A CA 1
ATOM 832 C C . GLY A 1 111 ? 16.422 12.749 1.266 1.00 50.47 111 GLY A C 1
ATOM 833 O O . GLY A 1 111 ? 15.553 11.963 1.613 1.00 50.47 111 GLY A O 1
ATOM 834 N N . GLY A 1 112 ? 16.409 13.407 0.101 1.00 45.59 112 GLY A N 1
ATOM 835 C CA . GLY A 1 112 ? 15.254 13.509 -0.798 1.00 45.59 112 GLY A CA 1
ATOM 836 C C . GLY A 1 112 ? 14.407 12.241 -0.887 1.00 45.59 112 GLY A C 1
ATOM 837 O O . GLY A 1 112 ? 14.943 11.160 -1.102 1.00 45.59 112 GLY A O 1
ATOM 838 N N . ASN A 1 113 ? 13.088 12.400 -0.734 1.00 48.75 113 ASN A N 1
ATOM 839 C CA . ASN A 1 113 ? 12.097 11.354 -0.976 1.00 48.75 113 ASN A CA 1
ATOM 840 C C . ASN A 1 113 ? 12.178 10.918 -2.446 1.00 48.75 113 ASN A C 1
ATOM 842 O O . ASN A 1 113 ? 11.378 11.345 -3.277 1.00 48.75 113 ASN A O 1
ATOM 846 N N . VAL A 1 114 ? 13.164 10.094 -2.791 1.00 58.09 114 VAL A N 1
ATOM 847 C CA . VAL A 1 114 ? 13.092 9.284 -3.996 1.00 58.09 114 VAL A CA 1
ATOM 848 C C . VAL A 1 114 ? 11.949 8.333 -3.698 1.00 58.09 114 VAL A C 1
ATOM 850 O O . VAL A 1 114 ? 12.060 7.501 -2.798 1.00 58.09 114 VAL A O 1
ATOM 853 N N . SER A 1 115 ? 10.809 8.539 -4.359 1.00 72.62 115 SER A N 1
ATOM 854 C CA . SER A 1 115 ? 9.659 7.653 -4.218 1.00 72.62 115 SER A CA 1
ATOM 855 C C . SER A 1 115 ? 10.159 6.218 -4.341 1.00 72.62 115 SER A C 1
ATOM 857 O O . SER A 1 115 ? 10.975 5.925 -5.215 1.00 72.62 115 SER A O 1
ATOM 859 N N . ASN A 1 116 ? 9.735 5.334 -3.435 1.00 74.25 116 ASN A N 1
ATOM 860 C CA . ASN A 1 116 ? 10.205 3.946 -3.427 1.00 74.25 116 ASN A CA 1
ATOM 861 C C . ASN A 1 116 ? 10.088 3.320 -4.830 1.00 74.25 116 ASN A C 1
ATOM 863 O O . ASN A 1 116 ? 10.996 2.628 -5.274 1.00 74.25 116 ASN A O 1
ATOM 867 N N . ASP A 1 117 ? 9.047 3.688 -5.579 1.00 78.12 117 ASP A N 1
ATOM 868 C CA . ASP A 1 117 ? 8.850 3.294 -6.973 1.00 78.12 117 ASP A CA 1
ATOM 869 C C . ASP A 1 117 ? 9.888 3.876 -7.944 1.00 78.12 117 ASP A C 1
ATOM 871 O O . ASP A 1 117 ? 10.371 3.157 -8.814 1.00 78.12 117 ASP A O 1
ATOM 875 N N . ALA A 1 118 ? 10.288 5.143 -7.791 1.00 84.31 118 ALA A N 1
ATOM 876 C CA . ALA A 1 118 ? 11.367 5.726 -8.587 1.00 84.31 118 ALA A CA 1
ATOM 877 C C . ALA A 1 118 ? 12.722 5.102 -8.245 1.00 84.31 118 ALA A C 1
ATOM 879 O O . ALA A 1 118 ? 13.541 4.910 -9.139 1.00 84.31 118 ALA A O 1
ATOM 880 N N . TYR A 1 119 ? 12.959 4.747 -6.978 1.00 85.31 119 TYR A N 1
ATOM 881 C CA . TYR A 1 119 ? 14.172 4.037 -6.573 1.00 85.31 119 TYR A CA 1
ATOM 882 C C . TYR A 1 119 ? 14.220 2.630 -7.181 1.00 85.31 119 TYR A C 1
ATOM 884 O O . TYR A 1 119 ? 15.252 2.226 -7.718 1.00 85.31 119 TYR A O 1
ATOM 892 N N . LEU A 1 120 ? 13.101 1.902 -7.153 1.00 84.94 120 LEU A N 1
ATOM 893 C CA . LEU A 1 120 ? 12.980 0.579 -7.768 1.00 84.94 120 LEU A CA 1
ATOM 894 C C . LEU A 1 120 ? 13.137 0.647 -9.292 1.00 84.94 120 LEU A C 1
ATOM 896 O O . LEU A 1 120 ? 13.910 -0.127 -9.855 1.00 84.94 120 LEU A O 1
ATOM 900 N N . LEU A 1 121 ? 12.481 1.609 -9.945 1.00 86.19 121 LEU A N 1
ATOM 901 C CA . LEU A 1 121 ? 12.622 1.853 -11.380 1.00 86.19 121 LEU A CA 1
ATOM 902 C C . LEU A 1 121 ? 14.070 2.196 -11.740 1.00 86.19 121 LEU A C 1
ATOM 904 O O . LEU A 1 121 ? 14.637 1.590 -12.644 1.00 86.19 121 LEU A O 1
ATOM 908 N N . ALA A 1 122 ? 14.696 3.114 -11.001 1.00 88.56 122 ALA A N 1
ATOM 909 C CA . ALA A 1 122 ? 16.082 3.513 -11.226 1.00 88.56 122 ALA A CA 1
ATOM 910 C C . ALA A 1 122 ? 17.051 2.343 -11.024 1.00 88.56 122 ALA A C 1
ATOM 912 O O . ALA A 1 122 ? 17.979 2.173 -11.814 1.00 88.56 122 ALA A O 1
ATOM 913 N N . ARG A 1 123 ? 16.831 1.508 -10.003 1.00 87.62 123 ARG A N 1
ATOM 914 C CA . ARG A 1 123 ? 17.636 0.305 -9.762 1.00 87.62 123 ARG A CA 1
ATOM 915 C C . ARG A 1 123 ? 17.483 -0.708 -10.895 1.00 87.62 123 ARG A C 1
ATOM 917 O O . ARG A 1 123 ? 18.492 -1.239 -11.351 1.00 87.62 123 ARG A O 1
ATOM 924 N N . CYS A 1 124 ? 16.259 -0.941 -11.362 1.00 88.19 124 CYS A N 1
ATOM 925 C CA . CYS A 1 124 ? 15.978 -1.850 -12.470 1.00 88.19 124 CYS A CA 1
ATOM 926 C C . CYS A 1 124 ? 16.619 -1.356 -13.773 1.00 88.19 124 CYS A C 1
ATOM 928 O O . CYS A 1 124 ? 17.363 -2.094 -14.404 1.00 88.19 124 CYS A O 1
ATOM 930 N N . VAL A 1 125 ? 16.412 -0.088 -14.141 1.00 89.62 125 VAL A N 1
ATOM 931 C CA . VAL A 1 125 ? 16.987 0.512 -15.359 1.00 89.62 125 VAL A CA 1
ATOM 932 C C . VAL A 1 125 ? 18.515 0.497 -15.317 1.00 89.62 125 VAL A C 1
ATOM 934 O O . VAL A 1 125 ? 19.154 0.203 -16.324 1.00 89.62 125 VAL A O 1
ATOM 937 N N . ASN A 1 126 ? 19.110 0.772 -14.154 1.00 89.06 126 ASN A N 1
ATOM 938 C CA . ASN A 1 126 ? 20.559 0.696 -13.982 1.00 89.06 126 ASN A CA 1
ATOM 939 C C . ASN A 1 126 ? 21.069 -0.744 -14.120 1.00 89.06 126 ASN A C 1
ATOM 941 O O . ASN A 1 126 ? 22.111 -0.943 -14.730 1.00 89.06 126 ASN A O 1
ATOM 945 N N . GLY A 1 127 ? 20.344 -1.734 -13.592 1.00 87.69 127 GLY A N 1
ATOM 946 C CA . GLY A 1 127 ? 20.706 -3.149 -13.694 1.00 87.69 127 GLY A CA 1
ATOM 947 C C . GLY A 1 127 ? 20.589 -3.713 -15.112 1.0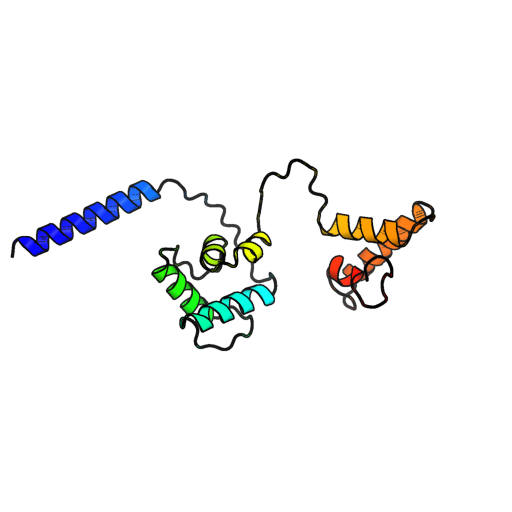0 87.69 127 GLY A C 1
ATOM 948 O O . GLY A 1 127 ? 21.514 -4.369 -15.579 1.00 87.69 127 GLY A O 1
ATOM 949 N N . GLU A 1 128 ? 19.491 -3.407 -15.801 1.00 88.06 128 GLU A N 1
ATOM 950 C CA . GLU A 1 128 ? 19.153 -3.944 -17.128 1.00 88.06 128 GLU A CA 1
ATOM 951 C C . GLU A 1 128 ? 19.862 -3.205 -18.269 1.00 88.06 128 GLU A C 1
ATOM 953 O O . GLU A 1 128 ? 20.233 -3.800 -19.273 1.00 88.06 128 GLU A O 1
ATOM 958 N N . GLY A 1 129 ? 20.084 -1.898 -18.115 1.00 86.62 129 GLY A N 1
ATOM 959 C CA . GLY A 1 129 ? 20.701 -1.040 -19.127 1.00 86.62 129 GLY A CA 1
ATOM 960 C C . GLY A 1 129 ? 22.185 -0.757 -18.888 1.00 86.62 129 GLY A C 1
ATOM 961 O O . GLY A 1 129 ? 22.672 0.297 -19.314 1.00 86.62 129 GLY A O 1
ATOM 962 N N . ARG A 1 130 ? 22.917 -1.616 -18.157 1.00 84.44 130 ARG A N 1
ATOM 963 C CA . ARG A 1 130 ? 24.357 -1.400 -17.910 1.00 84.44 130 ARG A CA 1
ATOM 964 C C . ARG A 1 130 ? 25.115 -1.342 -19.237 1.00 84.44 130 ARG A C 1
ATOM 966 O O . ARG A 1 130 ? 25.246 -2.348 -19.919 1.00 84.44 130 ARG A O 1
ATOM 973 N N . GLY A 1 131 ? 25.685 -0.179 -19.552 1.00 84.88 131 GLY A N 1
ATOM 974 C CA . GLY A 1 131 ? 26.465 0.028 -20.779 1.00 84.88 131 GLY A CA 1
ATOM 975 C C . GLY A 1 131 ? 25.645 0.468 -21.996 1.00 84.88 131 GLY A C 1
ATOM 976 O O . GLY A 1 131 ? 26.235 0.765 -23.030 1.00 84.88 131 GLY A O 1
ATOM 977 N N . GLU A 1 132 ? 24.322 0.581 -21.867 1.00 90.81 132 GLU A N 1
ATOM 978 C CA . GLU A 1 132 ? 23.453 1.137 -22.905 1.00 90.81 132 GLU A CA 1
ATOM 979 C C . GLU A 1 132 ? 23.533 2.676 -22.938 1.00 90.81 132 GLU A C 1
ATOM 981 O O . GLU A 1 132 ? 23.728 3.316 -21.895 1.00 90.81 132 GLU A O 1
ATOM 986 N N . PRO A 1 133 ? 23.348 3.314 -24.111 1.00 90.94 133 PRO A N 1
ATOM 987 C CA . PRO A 1 133 ? 23.197 4.760 -24.190 1.00 90.94 133 PRO A CA 1
ATOM 988 C C . PRO A 1 133 ? 21.954 5.213 -23.415 1.00 90.94 133 PRO A C 1
ATOM 990 O O . PRO A 1 133 ? 21.007 4.452 -23.216 1.00 90.94 133 PRO A O 1
ATOM 993 N N . TYR A 1 134 ? 21.910 6.493 -23.040 1.00 89.56 134 TYR A N 1
ATOM 994 C CA . TYR A 1 134 ? 20.786 7.071 -22.292 1.00 89.56 134 TYR A CA 1
ATOM 995 C C . TYR A 1 134 ? 19.417 6.764 -22.928 1.00 89.56 134 TYR A C 1
ATOM 997 O O . TYR A 1 134 ? 18.468 6.432 -22.225 1.00 89.56 134 TYR A O 1
ATOM 1005 N N . LEU A 1 135 ? 19.328 6.789 -24.262 1.00 92.19 135 LEU A N 1
ATOM 1006 C CA . LEU A 1 135 ? 18.109 6.415 -24.986 1.00 92.19 135 LEU A CA 1
ATOM 1007 C C . LEU A 1 135 ? 17.663 4.969 -24.712 1.00 92.19 135 LEU A C 1
ATOM 1009 O O . LEU A 1 135 ? 16.467 4.732 -24.577 1.00 92.19 135 LEU A O 1
ATOM 1013 N N . GLY A 1 136 ? 18.597 4.023 -24.586 1.00 90.25 136 GLY A N 1
ATOM 1014 C CA . GLY A 1 136 ? 18.297 2.630 -24.241 1.00 90.25 136 GLY A CA 1
ATOM 1015 C C . GLY A 1 136 ? 17.749 2.499 -22.820 1.00 90.25 136 GLY A C 1
ATOM 1016 O O . GLY A 1 136 ? 16.737 1.841 -22.599 1.00 90.25 136 GLY A O 1
ATOM 1017 N N . GLN A 1 137 ? 18.333 3.225 -21.866 1.00 90.94 137 GLN A N 1
ATOM 1018 C CA . GLN A 1 137 ? 17.836 3.279 -20.486 1.00 90.94 137 GLN A CA 1
ATOM 1019 C C . GLN A 1 137 ? 16.427 3.884 -20.394 1.00 90.94 137 GLN A C 1
ATOM 1021 O O . GLN A 1 137 ? 15.566 3.358 -19.685 1.00 90.94 137 GLN A O 1
ATOM 1026 N N . VAL A 1 138 ? 16.166 4.958 -21.147 1.00 91.62 138 VAL A N 1
ATOM 1027 C CA . VAL A 1 138 ? 14.828 5.563 -21.247 1.00 91.62 138 VAL A CA 1
ATOM 1028 C C . VAL A 1 138 ? 13.836 4.598 -21.888 1.00 91.62 138 VAL A C 1
ATOM 1030 O O . VAL A 1 138 ? 12.699 4.520 -21.431 1.00 91.62 138 VAL A O 1
ATOM 1033 N N . ALA A 1 139 ? 14.251 3.825 -22.893 1.00 9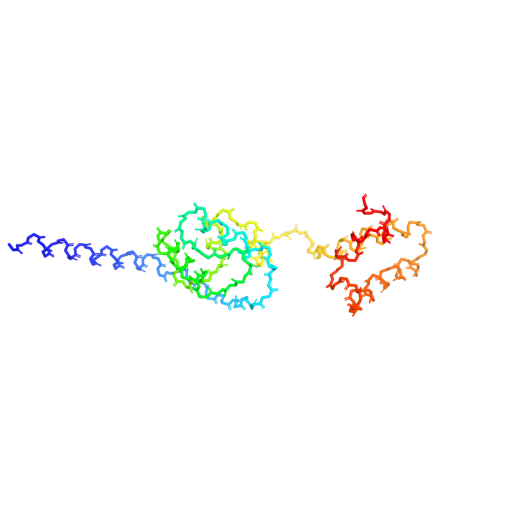1.50 139 ALA A N 1
ATOM 1034 C CA . ALA A 1 139 ? 13.392 2.825 -23.518 1.00 91.50 139 ALA A CA 1
ATOM 1035 C C . ALA A 1 139 ? 12.979 1.729 -22.520 1.00 91.50 139 ALA A C 1
ATOM 1037 O O . ALA A 1 139 ? 11.803 1.375 -22.457 1.00 91.50 139 ALA A O 1
ATOM 1038 N N . ILE A 1 140 ? 13.907 1.252 -21.682 1.00 89.00 140 ILE A N 1
ATOM 1039 C CA . ILE A 1 140 ? 13.606 0.277 -20.619 1.00 89.00 140 ILE A CA 1
ATOM 1040 C C . ILE A 1 140 ? 12.599 0.864 -19.621 1.00 89.00 140 ILE A C 1
ATOM 1042 O O . ILE A 1 140 ? 11.589 0.230 -19.310 1.00 89.00 140 ILE A O 1
ATOM 1046 N N . ALA A 1 141 ? 12.833 2.096 -19.159 1.00 91.69 141 ALA A N 1
ATOM 1047 C CA . ALA A 1 141 ? 11.927 2.775 -18.234 1.00 91.69 141 ALA A CA 1
ATOM 1048 C C . ALA A 1 141 ? 10.526 2.968 -18.840 1.00 91.69 141 ALA A C 1
ATOM 1050 O O . ALA A 1 141 ? 9.522 2.696 -18.182 1.00 91.69 141 ALA A O 1
ATOM 1051 N N . ALA A 1 142 ? 10.457 3.381 -20.107 1.00 92.75 142 ALA A N 1
ATOM 1052 C CA . ALA A 1 142 ? 9.207 3.575 -20.832 1.00 92.75 142 ALA A CA 1
ATOM 1053 C C . ALA A 1 142 ? 8.424 2.265 -20.981 1.00 92.75 142 ALA A C 1
ATOM 1055 O O . ALA A 1 142 ? 7.215 2.250 -20.787 1.00 92.75 142 ALA A O 1
ATOM 1056 N N . VAL A 1 143 ? 9.097 1.144 -21.254 1.00 90.38 143 VAL A N 1
ATOM 1057 C CA . VAL A 1 143 ? 8.441 -0.169 -21.327 1.00 90.38 143 VAL A CA 1
ATOM 1058 C C . VAL A 1 143 ? 7.845 -0.577 -19.977 1.00 90.38 143 VAL A C 1
ATOM 1060 O O . VAL A 1 143 ? 6.734 -1.106 -19.939 1.00 90.38 143 VAL A O 1
ATOM 1063 N N . ILE A 1 144 ? 8.553 -0.328 -18.869 1.00 89.94 144 ILE A N 1
ATOM 1064 C CA . ILE A 1 144 ? 8.041 -0.616 -17.520 1.00 89.94 144 ILE A CA 1
ATOM 1065 C C . ILE A 1 144 ? 6.792 0.223 -17.235 1.00 89.94 144 ILE A C 1
ATOM 1067 O O . ILE A 1 144 ? 5.793 -0.325 -16.775 1.00 89.94 144 ILE A O 1
ATOM 1071 N N . LEU A 1 145 ? 6.818 1.519 -17.554 1.00 89.19 145 LEU A N 1
ATOM 1072 C CA . LEU A 1 145 ? 5.667 2.406 -17.367 1.00 89.19 145 LEU A CA 1
ATOM 1073 C C . LEU A 1 145 ? 4.480 2.000 -18.249 1.00 89.19 145 LEU A C 1
ATOM 1075 O O . LEU A 1 145 ? 3.367 1.893 -17.744 1.00 89.19 145 LEU A O 1
ATOM 1079 N N . ASN A 1 146 ? 4.723 1.653 -19.514 1.00 91.75 146 ASN A N 1
ATOM 1080 C CA . ASN A 1 146 ? 3.676 1.173 -20.417 1.00 91.75 146 ASN A CA 1
ATOM 1081 C C . ASN A 1 146 ? 3.016 -0.115 -19.903 1.00 91.75 146 ASN A C 1
ATOM 1083 O O . ASN A 1 146 ? 1.814 -0.291 -20.060 1.00 91.75 146 ASN A O 1
ATOM 1087 N N . ARG A 1 147 ? 3.775 -1.019 -19.266 1.00 89.50 147 ARG A N 1
ATOM 1088 C CA . ARG A 1 147 ? 3.194 -2.210 -18.622 1.00 89.50 147 ARG A CA 1
ATOM 1089 C C . ARG A 1 147 ? 2.343 -1.847 -17.415 1.00 89.50 147 ARG A C 1
ATOM 1091 O O . ARG A 1 147 ? 1.304 -2.451 -17.229 1.00 89.50 147 ARG A O 1
ATOM 1098 N N . VAL A 1 148 ? 2.747 -0.868 -16.611 1.00 84.88 148 VAL A N 1
ATOM 1099 C CA . VAL A 1 148 ? 1.927 -0.416 -15.474 1.00 84.88 148 VAL A CA 1
ATOM 1100 C C . VAL A 1 148 ? 0.592 0.180 -15.941 1.00 84.88 148 VAL A C 1
ATOM 1102 O O . VAL A 1 148 ? -0.408 0.052 -15.235 1.00 84.88 148 VAL A O 1
ATOM 1105 N N . GLU A 1 149 ? 0.562 0.800 -17.123 1.00 86.25 149 GLU A N 1
ATOM 1106 C CA . GLU A 1 149 ? -0.657 1.345 -17.739 1.00 86.25 149 GLU A CA 1
ATOM 1107 C C . GLU A 1 149 ? -1.528 0.286 -18.441 1.00 86.25 149 GLU A C 1
ATOM 1109 O O . GLU A 1 149 ? -2.724 0.507 -18.645 1.00 86.25 149 GLU A O 1
ATOM 1114 N N . ASP A 1 150 ? -0.968 -0.873 -18.794 1.00 88.75 150 ASP A N 1
ATOM 1115 C CA . ASP A 1 150 ? -1.681 -1.935 -19.502 1.00 88.75 150 ASP A CA 1
ATOM 1116 C C . ASP A 1 150 ? -2.436 -2.871 -18.540 1.00 88.75 150 ASP A C 1
ATOM 1118 O O . ASP A 1 150 ? -1.886 -3.430 -17.592 1.00 88.75 150 ASP A O 1
ATOM 1122 N N . SER A 1 151 ? -3.725 -3.095 -18.817 1.00 84.69 151 SER A N 1
ATOM 1123 C CA . SER A 1 151 ? -4.604 -3.926 -17.975 1.00 84.69 151 SER A CA 1
ATOM 1124 C C . SER A 1 151 ? -4.218 -5.413 -17.891 1.00 84.69 151 SER A C 1
ATOM 1126 O O . SER A 1 151 ? -4.723 -6.124 -17.019 1.00 84.69 151 SER A O 1
ATOM 1128 N N . GLY A 1 152 ? -3.350 -5.900 -18.784 1.00 83.06 152 GLY A N 1
ATOM 1129 C CA . GLY A 1 152 ? -2.811 -7.261 -18.784 1.00 83.06 152 GLY A CA 1
ATOM 1130 C C . GLY A 1 152 ? -1.634 -7.470 -17.826 1.00 83.06 152 GLY A C 1
ATOM 1131 O O . GLY A 1 152 ? -1.188 -8.607 -17.648 1.00 83.06 152 GLY A O 1
ATOM 1132 N N . PHE A 1 153 ? -1.139 -6.408 -17.190 1.00 87.12 153 PHE A N 1
ATOM 1133 C CA . PHE A 1 153 ? -0.003 -6.436 -16.273 1.00 87.12 153 PHE A CA 1
ATOM 1134 C C . PHE A 1 153 ? -0.382 -5.881 -14.888 1.00 87.12 153 PHE A C 1
ATOM 1136 O O . PHE A 1 153 ? -1.440 -5.276 -14.706 1.00 87.12 153 PHE A O 1
ATOM 1143 N N . PRO A 1 154 ? 0.455 -6.112 -13.860 1.00 80.94 154 PRO A N 1
ATOM 1144 C CA . PRO A 1 154 ? 0.270 -5.489 -12.558 1.00 80.94 154 PRO A CA 1
ATOM 1145 C C . PRO A 1 154 ? 0.272 -3.960 -12.667 1.00 80.94 154 PRO A C 1
ATOM 1147 O O . PRO A 1 154 ? 1.175 -3.371 -13.251 1.00 80.94 154 PRO A O 1
ATOM 1150 N N . ASN A 1 155 ? -0.685 -3.313 -12.009 1.00 84.06 155 ASN A N 1
ATOM 1151 C CA . ASN A 1 155 ? -0.857 -1.858 -11.989 1.00 84.06 155 ASN A CA 1
ATOM 1152 C C . ASN A 1 155 ? 0.127 -1.128 -11.048 1.00 84.06 155 ASN A C 1
ATOM 1154 O O . ASN A 1 155 ? -0.201 -0.085 -10.480 1.00 84.06 155 ASN A O 1
ATOM 1158 N N . SER A 1 156 ? 1.322 -1.683 -10.835 1.00 84.12 156 SER A N 1
ATOM 1159 C CA . SER A 1 156 ? 2.360 -1.088 -9.994 1.00 84.12 156 SER A CA 1
ATOM 1160 C C . SER A 1 156 ? 3.758 -1.388 -10.529 1.00 84.12 156 SER A C 1
ATOM 1162 O O . SER A 1 156 ? 4.027 -2.479 -11.033 1.00 84.12 156 SER A O 1
ATOM 1164 N N . ILE A 1 157 ? 4.675 -0.424 -10.378 1.00 83.38 157 ILE A N 1
ATOM 1165 C CA . ILE A 1 157 ? 6.070 -0.551 -10.835 1.00 83.38 157 ILE A CA 1
ATOM 1166 C C . ILE A 1 157 ? 6.748 -1.752 -10.166 1.00 83.38 157 ILE A C 1
ATOM 1168 O O . ILE A 1 157 ? 7.388 -2.557 -10.836 1.00 83.38 157 ILE A O 1
ATOM 1172 N N . SER A 1 158 ? 6.551 -1.930 -8.859 1.00 83.00 158 SER A N 1
ATOM 1173 C CA . SER A 1 158 ? 7.045 -3.105 -8.134 1.00 83.00 158 SER A CA 1
ATOM 1174 C C . SER A 1 158 ? 6.451 -4.408 -8.674 1.00 83.00 158 SER A C 1
ATOM 1176 O O . SER A 1 158 ? 7.181 -5.374 -8.882 1.00 83.00 158 SER A O 1
ATOM 1178 N N . GLY A 1 159 ? 5.148 -4.432 -8.961 1.00 81.62 159 GLY A N 1
ATOM 1179 C CA . GLY A 1 159 ? 4.472 -5.597 -9.520 1.00 81.62 159 GLY A CA 1
ATOM 1180 C C . GLY A 1 159 ? 5.070 -6.025 -10.855 1.00 81.62 159 GLY A C 1
ATOM 1181 O O . GLY A 1 159 ? 5.311 -7.212 -11.035 1.00 81.62 159 GLY A O 1
ATOM 1182 N N . VAL A 1 160 ? 5.354 -5.070 -11.744 1.00 84.19 160 VAL A N 1
ATOM 1183 C CA . VAL A 1 160 ? 5.977 -5.319 -13.055 1.00 84.19 160 VAL A CA 1
ATOM 1184 C C . VAL A 1 160 ? 7.437 -5.760 -12.917 1.00 84.19 160 VAL A C 1
ATOM 1186 O O . VAL A 1 160 ? 7.847 -6.710 -13.582 1.00 84.19 160 VAL A O 1
ATOM 1189 N N . ILE A 1 161 ? 8.220 -5.117 -12.044 1.00 84.62 161 ILE A N 1
ATOM 1190 C CA . ILE A 1 161 ? 9.649 -5.429 -11.871 1.00 84.62 161 ILE A CA 1
ATOM 1191 C C . ILE A 1 161 ? 9.862 -6.841 -11.301 1.00 84.62 161 ILE A C 1
ATOM 1193 O O . ILE A 1 161 ? 10.777 -7.541 -11.723 1.00 84.62 161 ILE A O 1
ATOM 1197 N N . TYR A 1 162 ? 9.009 -7.284 -10.374 1.00 84.19 162 TYR A N 1
ATOM 1198 C CA . TYR A 1 162 ? 9.138 -8.592 -9.721 1.00 84.19 162 TYR A CA 1
ATOM 1199 C C . TYR A 1 162 ? 8.434 -9.743 -10.460 1.00 84.19 162 TYR A C 1
ATOM 1201 O O . TYR A 1 162 ? 8.357 -10.858 -9.934 1.00 84.19 162 TYR A O 1
ATOM 1209 N N . GLN A 1 163 ? 7.903 -9.520 -11.668 1.00 79.12 163 GLN A N 1
ATOM 1210 C CA . GLN A 1 163 ? 7.352 -10.618 -12.462 1.00 79.12 163 GLN A CA 1
ATOM 1211 C C . GLN A 1 163 ? 8.448 -11.634 -12.807 1.00 79.12 163 GLN A C 1
ATOM 1213 O O . GLN A 1 163 ? 9.562 -11.285 -13.195 1.00 79.12 163 GLN A O 1
ATOM 1218 N N . LYS A 1 164 ? 8.119 -12.924 -12.684 1.00 77.19 164 LYS A N 1
ATOM 1219 C CA . LYS A 1 164 ? 9.059 -14.019 -12.937 1.00 77.19 164 LYS A CA 1
ATOM 1220 C C . LYS A 1 164 ? 9.606 -13.937 -14.367 1.00 77.19 164 LYS A C 1
ATOM 1222 O O . LYS A 1 164 ? 8.850 -14.119 -15.318 1.00 77.19 164 LYS A O 1
ATOM 1227 N N . GLY A 1 165 ? 10.915 -13.722 -14.492 1.00 74.88 165 GLY A N 1
ATOM 1228 C CA . GLY A 1 165 ? 11.607 -13.630 -15.781 1.00 74.88 165 GLY A CA 1
ATOM 1229 C C . GLY A 1 165 ? 11.401 -12.310 -16.529 1.00 74.88 165 GLY A C 1
ATOM 1230 O O . GLY A 1 165 ? 11.707 -12.255 -17.715 1.00 74.88 165 GLY A O 1
ATOM 1231 N N . ALA A 1 166 ? 10.865 -11.271 -15.878 1.00 73.50 166 ALA A N 1
ATOM 1232 C CA . ALA A 1 166 ? 10.719 -9.953 -16.494 1.00 73.50 166 ALA A CA 1
ATOM 1233 C C . ALA A 1 166 ? 12.030 -9.156 -16.492 1.00 73.50 166 ALA A C 1
ATOM 1235 O O . ALA A 1 166 ? 12.310 -8.482 -17.479 1.00 73.50 166 ALA A O 1
ATOM 1236 N N . PHE A 1 167 ? 12.815 -9.258 -15.415 1.00 73.44 167 PHE A N 1
ATOM 1237 C CA . PHE A 1 167 ? 14.111 -8.598 -15.246 1.00 73.44 167 PHE A CA 1
ATOM 1238 C C . PHE A 1 167 ? 15.020 -9.485 -14.390 1.00 73.44 167 PHE A C 1
ATOM 1240 O O . PHE A 1 167 ? 14.589 -9.990 -13.351 1.00 73.44 167 PHE A O 1
ATOM 1247 N N . ASP A 1 168 ? 16.256 -9.691 -14.832 1.00 64.69 168 ASP A N 1
ATOM 1248 C CA . ASP A 1 168 ? 17.236 -10.564 -14.164 1.00 64.69 168 ASP A CA 1
ATOM 1249 C C . ASP A 1 168 ? 17.929 -9.816 -13.010 1.00 64.69 168 ASP A C 1
ATOM 1251 O O . ASP A 1 168 ? 18.372 -10.393 -12.019 1.00 64.69 168 ASP A O 1
ATOM 1255 N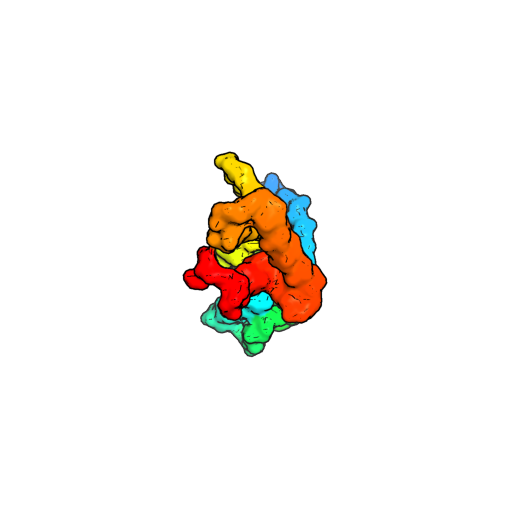 N . ALA A 1 169 ? 17.953 -8.481 -13.078 1.00 57.19 169 ALA A N 1
ATOM 1256 C CA . ALA A 1 169 ? 18.631 -7.633 -12.101 1.00 57.19 169 ALA A CA 1
ATOM 1257 C C . ALA A 1 169 ? 17.961 -7.560 -10.708 1.00 57.19 169 ALA A C 1
ATOM 1259 O O . ALA A 1 169 ? 18.511 -6.923 -9.799 1.00 57.19 169 ALA A O 1
ATOM 1260 N N . VAL A 1 170 ? 16.765 -8.137 -10.533 1.00 55.31 170 VAL A N 1
ATOM 1261 C CA . VAL A 1 170 ? 15.938 -7.963 -9.319 1.00 55.31 170 VAL A CA 1
ATOM 1262 C C . VAL A 1 170 ? 15.361 -9.285 -8.767 1.00 55.31 170 VAL A C 1
ATOM 1264 O O . VAL A 1 170 ? 14.612 -9.245 -7.787 1.00 55.31 170 VAL A O 1
ATOM 1267 N N . SER A 1 171 ? 15.713 -10.443 -9.347 1.00 50.78 171 SER A N 1
ATOM 1268 C CA . SER A 1 171 ? 15.317 -11.780 -8.853 1.00 50.78 171 SER A CA 1
ATOM 1269 C C . SER A 1 171 ? 16.247 -12.364 -7.795 1.00 50.78 171 SER A C 1
ATOM 1271 O O . SER A 1 171 ? 17.464 -12.086 -7.860 1.00 50.78 171 SER A O 1
#

Radius of gyration: 24.2 Å; chains: 1; bounding box: 54×36×77 Å

Foldseek 3Di:
DPPVVVVVVVVVVVVVVVCVVPVPDDPPPPPVPDDDPDLVVLLVLLVLLVVVPLAPDDSRSDLDPRQLSSLLVQCVVVVHDSPSDCAQVSCVVSVNNVVNVVPDDPPPDPPDCCPPLNVLLVQQLCQQQPPNPPVSSVVSSVVLVVQLVDPVFPVGSVRQSPPVPNGPSPD

Sequence (171 aa):
MHDRKKLTISIITFIFVFTFVFGTVFDVNAETVYYGSPSSSVKQVQQKLKNWGYYTGNVDGSFGVKTEKAVRAFQAKNGLAVDGKCGKQTLEAMGLGSLASSGGDGGKSTGGNVSNDAYLLARCVNGEGRGEPYLGQVAIAAVILNRVEDSGFPNSISGVIYQKGAFDAVS

Secondary structure (DSSP, 8-state):
--HHHHHHHHHHHHHHHHHHHSTT----------S-S-HHHHHHHHHHHHHTTS--S---S---HHHHHHHHHHHHHTT---SSS--HHHHHHTT-HHHHTTS------SS----HHHHHHHHHHHHHTTT--HHHHHHHHHHHHHHHHSTTS-SSHHHHHTSTTT-GGG-